Protein AF-F0WSZ2-F1 (afdb_monomer)

Mean predicted aligned error: 10.71 Å

Radius of gyration: 15.55 Å; Cα contacts (8 Å, |Δi|>4): 9; chains: 1; bounding box: 42×16×43 Å

Organism: NCBI:txid890382

Sequence (51 aa):
MSAVGSKRASAAKERSLFVGNIPNDVTEEMLREIFSEAGAVMNFRLVTDRV

Structure (mmCIF, N/CA/C/O backbone):
data_AF-F0WSZ2-F1
#
_entry.id   AF-F0WSZ2-F1
#
loop_
_atom_site.group_PDB
_atom_site.id
_atom_site.type_symbol
_atom_site.label_atom_id
_atom_site.label_alt_id
_atom_site.label_comp_id
_atom_site.label_asym_id
_atom_site.label_entity_id
_atom_site.label_seq_id
_atom_site.pdbx_PDB_ins_code
_atom_site.Cartn_x
_atom_site.Cartn_y
_atom_site.Cartn_z
_atom_site.occupancy
_atom_site.B_iso_or_equiv
_atom_site.auth_seq_id
_atom_site.auth_comp_id
_atom_site.auth_asym_id
_atom_site.auth_atom_id
_atom_site.pdbx_PDB_model_num
ATOM 1 N N . MET A 1 1 ? 23.950 4.378 -32.181 1.00 51.25 1 MET A N 1
ATOM 2 C CA . MET A 1 1 ? 22.518 4.193 -32.504 1.00 51.25 1 MET A CA 1
ATOM 3 C C . MET A 1 1 ? 22.170 2.742 -32.220 1.00 51.25 1 MET A C 1
ATOM 5 O O . MET A 1 1 ? 22.704 1.863 -32.869 1.00 51.25 1 MET A O 1
ATOM 9 N N . SER A 1 2 ? 21.612 2.462 -31.047 1.00 54.59 2 SER A N 1
ATOM 10 C CA . SER A 1 2 ? 20.161 2.394 -30.798 1.00 54.59 2 SER A CA 1
ATOM 11 C C . SER A 1 2 ? 19.637 0.977 -31.018 1.00 54.59 2 SER A C 1
ATOM 13 O O . SER A 1 2 ? 19.199 0.629 -32.104 1.00 54.59 2 SER A O 1
ATOM 15 N N . ALA A 1 3 ? 19.652 0.183 -29.951 1.00 56.00 3 ALA A N 1
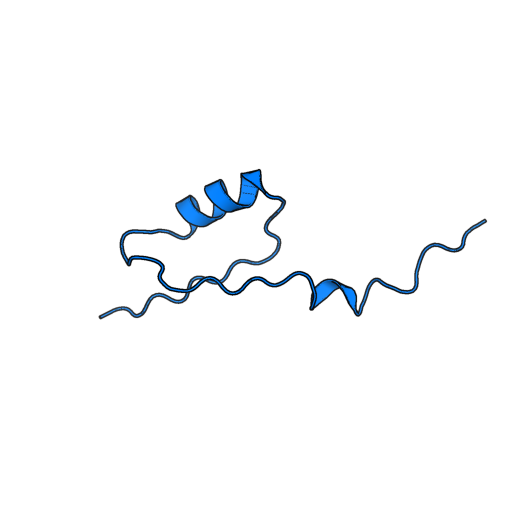ATOM 16 C CA . ALA A 1 3 ? 18.801 -0.995 -29.815 1.00 56.00 3 ALA A CA 1
ATOM 17 C C . ALA A 1 3 ? 18.270 -1.050 -28.375 1.00 56.00 3 ALA A C 1
ATOM 19 O O . ALA A 1 3 ? 18.528 -1.976 -27.614 1.00 56.00 3 ALA A O 1
ATOM 20 N N . VAL A 1 4 ? 17.557 0.007 -27.976 1.00 63.94 4 VAL A N 1
ATOM 21 C CA . VAL A 1 4 ? 16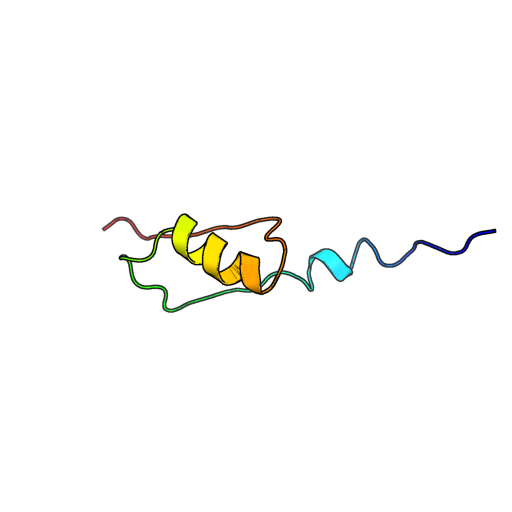.637 -0.050 -26.839 1.00 63.94 4 VAL A CA 1
ATOM 22 C C . VAL A 1 4 ? 15.258 -0.340 -27.412 1.00 63.94 4 VAL A C 1
ATOM 24 O O . VAL A 1 4 ? 14.748 0.430 -28.218 1.00 63.94 4 VAL A O 1
ATOM 27 N N . GLY A 1 5 ? 14.650 -1.434 -26.961 1.00 64.19 5 GLY A N 1
ATOM 28 C CA . GLY A 1 5 ? 13.205 -1.616 -27.052 1.00 64.19 5 GLY A CA 1
ATOM 29 C C . GLY A 1 5 ? 12.761 -2.868 -27.791 1.00 64.19 5 GLY A C 1
ATOM 30 O O . GLY A 1 5 ? 12.548 -2.839 -28.993 1.00 64.19 5 GLY A O 1
ATOM 31 N N . SER A 1 6 ? 12.507 -3.936 -27.032 1.00 57.75 6 SER A N 1
ATOM 32 C CA . SER A 1 6 ? 11.415 -4.883 -27.338 1.00 57.75 6 SER A CA 1
ATOM 33 C C . SER A 1 6 ? 10.858 -5.637 -26.116 1.00 57.75 6 SER A C 1
ATOM 35 O O . SER A 1 6 ? 9.899 -6.383 -26.254 1.00 57.75 6 SER A O 1
ATOM 37 N N . LYS A 1 7 ? 11.346 -5.405 -24.884 1.00 57.06 7 LYS A N 1
ATOM 38 C CA . LYS A 1 7 ? 10.814 -6.057 -23.666 1.00 57.06 7 LYS A CA 1
ATOM 39 C C . LYS A 1 7 ? 10.051 -5.098 -22.742 1.00 57.06 7 LYS A C 1
ATOM 41 O O . LYS A 1 7 ? 10.247 -5.107 -21.535 1.00 57.06 7 LYS A O 1
ATOM 46 N N . ARG A 1 8 ? 9.205 -4.216 -23.291 1.00 56.06 8 ARG A N 1
ATOM 47 C CA . ARG A 1 8 ? 8.337 -3.346 -22.463 1.00 56.06 8 ARG A CA 1
ATOM 48 C C . ARG A 1 8 ? 6.913 -3.874 -22.269 1.00 56.06 8 ARG A C 1
ATOM 50 O O . ARG A 1 8 ? 6.280 -3.474 -21.302 1.00 56.06 8 ARG A O 1
ATOM 57 N N . ALA A 1 9 ? 6.445 -4.807 -23.101 1.00 53.97 9 ALA A N 1
ATOM 58 C CA . ALA A 1 9 ? 5.093 -5.364 -22.986 1.00 53.97 9 ALA A CA 1
ATOM 59 C C . ALA A 1 9 ? 4.999 -6.563 -22.017 1.00 53.97 9 ALA A C 1
ATOM 61 O O . ALA A 1 9 ? 4.039 -6.663 -21.262 1.00 53.97 9 ALA A O 1
ATOM 62 N N . SER A 1 10 ? 6.009 -7.441 -21.968 1.00 51.66 10 SER A N 1
ATOM 63 C CA . SER A 1 10 ? 5.966 -8.649 -21.119 1.00 51.66 10 SER A CA 1
ATOM 64 C C . SER A 1 10 ? 6.258 -8.377 -19.640 1.00 51.66 10 SER A C 1
ATOM 66 O O . SER A 1 10 ? 5.715 -9.045 -18.770 1.00 51.66 10 SER A O 1
ATOM 68 N N . ALA A 1 11 ? 7.058 -7.351 -19.341 1.00 55.41 11 ALA A N 1
ATOM 69 C CA . ALA A 1 11 ? 7.516 -7.080 -17.980 1.00 55.41 11 ALA A CA 1
ATOM 70 C C . ALA A 1 11 ? 6.467 -6.387 -17.089 1.00 55.41 11 ALA A C 1
ATOM 72 O O . ALA A 1 11 ? 6.695 -6.248 -15.892 1.00 55.41 11 ALA A O 1
ATOM 73 N N . ALA A 1 12 ? 5.355 -5.890 -17.645 1.00 54.69 12 ALA A N 1
ATOM 74 C CA . ALA A 1 12 ? 4.293 -5.265 -16.850 1.00 54.69 12 ALA A CA 1
ATOM 75 C C . ALA A 1 12 ? 3.497 -6.306 -16.044 1.00 54.69 12 ALA A C 1
ATOM 77 O O . ALA A 1 12 ? 3.071 -6.023 -14.930 1.00 54.69 12 ALA A O 1
ATOM 78 N N . LYS A 1 13 ? 3.355 -7.528 -16.578 1.00 53.22 13 LYS A N 1
ATOM 79 C CA . LYS A 1 13 ? 2.670 -8.632 -15.891 1.00 53.22 13 LY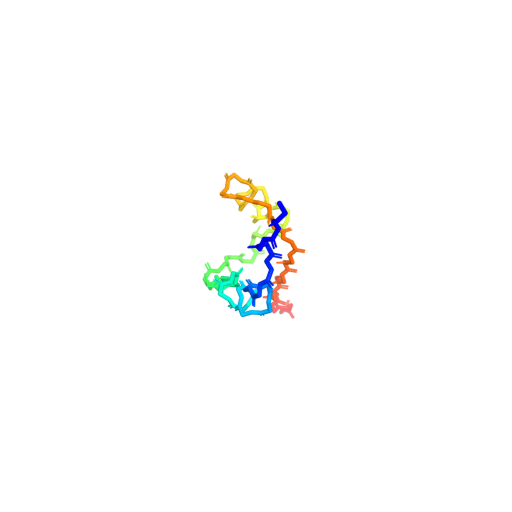S A CA 1
ATOM 80 C C . LYS A 1 13 ? 3.546 -9.311 -14.830 1.00 53.22 13 LYS A C 1
ATOM 82 O O . LYS A 1 13 ? 3.021 -9.894 -13.895 1.00 53.22 13 LYS A O 1
ATOM 87 N N . GLU A 1 14 ? 4.868 -9.175 -14.941 1.00 57.78 14 GLU A N 1
ATOM 88 C CA . GLU A 1 14 ? 5.855 -9.703 -13.982 1.00 57.78 14 GLU A CA 1
ATOM 89 C C . GLU A 1 14 ? 6.070 -8.791 -12.755 1.00 57.78 14 GLU A C 1
ATOM 91 O O . GLU A 1 14 ? 6.873 -9.109 -11.886 1.00 57.78 14 GLU A O 1
ATOM 96 N N . ARG A 1 15 ? 5.376 -7.645 -12.673 1.00 69.69 15 ARG A N 1
ATOM 97 C CA . ARG A 1 15 ? 5.540 -6.633 -11.608 1.00 69.69 15 ARG A CA 1
ATOM 98 C C . ARG A 1 15 ? 4.282 -6.414 -10.764 1.00 69.69 15 ARG A C 1
ATOM 100 O O . ARG A 1 15 ? 4.125 -5.367 -10.144 1.00 69.69 15 ARG A O 1
ATOM 107 N N . SER A 1 16 ? 3.366 -7.377 -10.757 1.00 73.56 16 SER A N 1
ATOM 108 C CA . SER A 1 16 ? 2.182 -7.349 -9.893 1.00 73.56 16 SER A CA 1
ATOM 109 C C . SER A 1 16 ? 2.373 -8.313 -8.727 1.00 73.56 16 SER A C 1
ATOM 111 O O . SER A 1 16 ? 2.627 -9.495 -8.944 1.00 73.56 16 SER A O 1
ATOM 113 N N . LEU A 1 17 ? 2.246 -7.807 -7.501 1.00 76.19 17 LEU A N 1
ATOM 114 C CA . LEU A 1 17 ? 2.284 -8.602 -6.275 1.00 76.19 17 LEU A CA 1
ATOM 115 C C . LEU A 1 17 ? 0.868 -8.713 -5.709 1.00 76.19 17 LEU A C 1
ATOM 117 O O . LEU A 1 17 ? 0.150 -7.718 -5.631 1.00 76.19 17 LEU A O 1
ATOM 121 N N . PHE A 1 18 ? 0.479 -9.924 -5.318 1.00 80.94 18 PHE A N 1
ATOM 122 C CA . PHE A 1 18 ? -0.757 -10.171 -4.583 1.00 80.94 18 PHE A CA 1
ATOM 123 C C . PHE A 1 18 ? -0.401 -10.380 -3.120 1.00 80.94 18 PHE A C 1
ATOM 125 O O . PHE A 1 18 ? 0.388 -11.264 -2.791 1.00 80.94 18 PHE A O 1
ATOM 132 N N . VAL A 1 19 ? -0.978 -9.557 -2.254 1.00 77.56 19 VAL A N 1
ATOM 133 C CA . VAL A 1 19 ? -0.717 -9.580 -0.817 1.00 77.56 19 VAL A CA 1
ATOM 134 C C . VAL A 1 19 ? -2.031 -9.924 -0.134 1.00 77.56 19 VAL A C 1
ATOM 136 O O . VAL A 1 19 ? -3.006 -9.186 -0.250 1.00 77.56 19 VAL A O 1
ATOM 139 N N . GLY A 1 20 ? -2.073 -11.095 0.499 1.00 80.50 20 GLY A N 1
ATOM 140 C CA . GLY A 1 20 ? -3.204 -11.556 1.303 1.00 80.50 20 GLY A CA 1
ATOM 141 C C . GLY A 1 20 ? -2.942 -11.366 2.795 1.00 80.50 20 GLY A C 1
ATOM 142 O O . GLY A 1 20 ? -1.856 -10.947 3.188 1.00 80.50 20 GLY A O 1
ATOM 143 N N . ASN A 1 21 ? -3.926 -11.719 3.626 1.00 79.44 21 ASN A N 1
ATOM 144 C CA . ASN A 1 21 ? -3.834 -11.622 5.089 1.00 79.44 21 ASN A CA 1
ATOM 145 C C . ASN A 1 21 ? -3.566 -10.188 5.588 1.00 79.44 21 ASN A C 1
ATOM 147 O O . ASN A 1 21 ? -2.820 -9.970 6.543 1.00 79.44 21 ASN A O 1
ATOM 151 N N . ILE A 1 22 ? -4.167 -9.206 4.919 1.00 77.50 22 ILE A N 1
ATOM 152 C CA . ILE A 1 22 ? -4.121 -7.814 5.354 1.00 77.50 22 ILE A CA 1
ATOM 153 C C . ILE A 1 22 ? -5.239 -7.610 6.393 1.00 77.50 22 ILE A C 1
ATOM 155 O O . ILE A 1 22 ? -6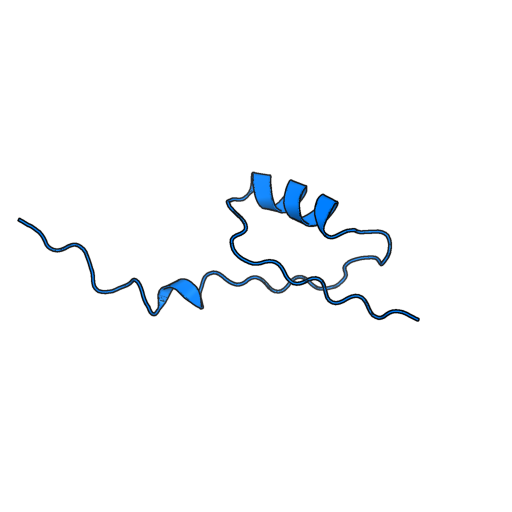.395 -7.900 6.080 1.00 77.50 22 ILE A O 1
ATOM 159 N N . PRO A 1 23 ? -4.921 -7.162 7.621 1.00 78.75 23 PRO A N 1
ATOM 160 C CA . PRO A 1 23 ? -5.932 -6.825 8.619 1.00 78.75 23 PRO A CA 1
ATOM 161 C C . PRO A 1 23 ? -6.802 -5.647 8.158 1.00 78.75 23 PRO A C 1
ATOM 163 O O . PRO A 1 23 ? -6.316 -4.753 7.471 1.00 78.75 23 PRO A O 1
ATOM 166 N N . ASN A 1 24 ? -8.069 -5.605 8.585 1.00 78.38 24 ASN A N 1
ATOM 167 C CA . ASN A 1 24 ? -8.996 -4.511 8.245 1.00 78.38 24 ASN A CA 1
ATOM 168 C C . ASN A 1 24 ? -8.564 -3.143 8.797 1.00 78.38 24 ASN A C 1
ATOM 170 O O . ASN A 1 24 ? -9.017 -2.115 8.305 1.00 78.38 24 ASN A O 1
ATOM 174 N N . ASP A 1 25 ? -7.681 -3.129 9.795 1.00 82.56 25 ASP A N 1
ATOM 175 C CA . ASP A 1 25 ? -7.086 -1.911 10.348 1.00 82.56 25 ASP A CA 1
ATOM 176 C C . ASP A 1 25 ? -6.050 -1.266 9.414 1.00 82.56 25 ASP A C 1
ATOM 178 O O . ASP A 1 25 ? -5.633 -0.130 9.635 1.00 82.56 25 ASP A O 1
ATOM 182 N N . VAL A 1 26 ? -5.609 -1.976 8.371 1.00 83.06 26 VAL A N 1
ATOM 183 C CA . VAL A 1 26 ? -4.599 -1.476 7.440 1.00 83.06 26 VAL A CA 1
ATOM 184 C C . VAL A 1 26 ? -5.259 -0.699 6.308 1.00 83.06 26 VAL A C 1
ATOM 186 O O . VAL A 1 26 ? -6.072 -1.226 5.546 1.00 83.06 26 VAL A O 1
ATOM 189 N N . THR A 1 27 ? -4.847 0.557 6.153 1.00 83.94 27 THR A N 1
ATOM 190 C CA . THR A 1 27 ? -5.299 1.422 5.064 1.00 83.94 27 THR A CA 1
ATOM 191 C C . THR A 1 27 ? -4.392 1.318 3.839 1.00 83.94 27 THR A C 1
ATOM 193 O O . THR A 1 27 ? -3.239 0.880 3.901 1.00 83.94 27 THR A O 1
ATOM 196 N N . GLU A 1 28 ? -4.911 1.759 2.693 1.00 82.44 28 GLU A N 1
ATOM 197 C CA . GLU A 1 28 ? -4.126 1.885 1.461 1.00 82.44 28 GLU A CA 1
ATOM 198 C C . GLU A 1 28 ? -2.885 2.769 1.657 1.00 82.44 28 GLU A C 1
ATOM 200 O O . GLU A 1 28 ? -1.837 2.487 1.082 1.00 82.44 28 GLU A O 1
ATOM 205 N N . GLU A 1 29 ? -2.991 3.800 2.493 1.00 85.50 29 GLU A N 1
ATOM 206 C CA . GLU A 1 29 ? -1.923 4.755 2.788 1.00 85.50 29 GLU A CA 1
ATOM 207 C C . GLU A 1 29 ? -0.742 4.067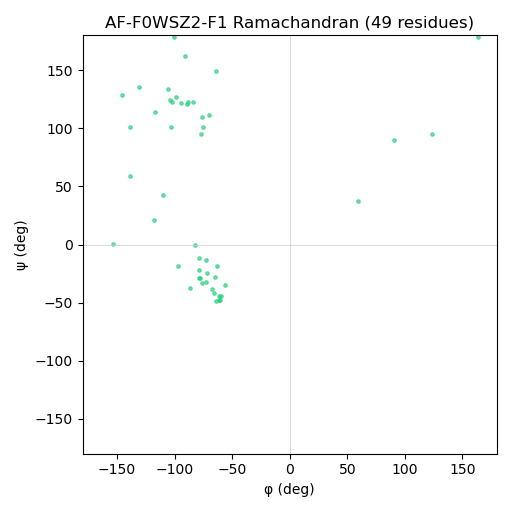 3.478 1.00 85.50 29 GLU A C 1
ATOM 209 O O . GLU A 1 29 ? 0.387 4.172 3.003 1.00 85.50 29 GLU A O 1
ATOM 214 N N . MET A 1 30 ? -1.017 3.276 4.522 1.00 86.88 30 MET A N 1
ATOM 215 C CA . MET A 1 30 ? 0.010 2.516 5.242 1.00 86.88 30 MET A CA 1
ATOM 216 C C . MET A 1 30 ? 0.717 1.516 4.326 1.00 86.88 30 MET A C 1
ATOM 218 O O . MET A 1 30 ? 1.941 1.407 4.336 1.00 86.88 30 MET A O 1
ATOM 222 N N . LEU A 1 31 ? -0.040 0.791 3.497 1.00 84.75 31 LEU A N 1
ATOM 223 C CA . LEU A 1 31 ? 0.551 -0.155 2.548 1.00 84.75 31 LEU A CA 1
ATOM 224 C C . LEU A 1 31 ? 1.382 0.573 1.497 1.00 84.75 31 LEU A C 1
ATOM 226 O O . LEU A 1 31 ? 2.478 0.121 1.177 1.00 84.75 31 LEU A O 1
ATOM 230 N N . ARG A 1 32 ? 0.902 1.708 0.980 1.00 84.25 32 ARG A N 1
ATOM 231 C CA . ARG A 1 32 ? 1.670 2.539 0.050 1.00 84.25 32 ARG A CA 1
ATOM 232 C C . ARG A 1 32 ? 2.973 3.020 0.660 1.00 84.25 32 ARG A C 1
ATOM 234 O O . ARG A 1 32 ? 3.975 2.938 -0.036 1.00 84.25 32 ARG A O 1
ATOM 241 N N . GLU A 1 33 ? 2.983 3.489 1.905 1.00 88.19 33 GLU A N 1
ATOM 242 C CA . GLU A 1 33 ? 4.217 3.904 2.581 1.00 88.19 33 GLU A CA 1
ATOM 243 C C . GLU A 1 33 ? 5.206 2.742 2.703 1.00 88.19 33 GLU A C 1
ATOM 245 O O . GLU A 1 33 ? 6.358 2.872 2.289 1.00 88.19 33 GLU A O 1
ATOM 250 N N . ILE A 1 34 ? 4.739 1.578 3.163 1.00 86.81 34 ILE A N 1
ATOM 251 C CA . ILE A 1 34 ? 5.571 0.374 3.303 1.00 86.81 34 ILE A CA 1
ATOM 252 C C . ILE A 1 34 ? 6.130 -0.069 1.942 1.00 86.81 34 ILE A C 1
ATOM 254 O O . ILE A 1 34 ? 7.326 -0.318 1.800 1.00 86.81 34 ILE A O 1
ATOM 258 N N . PHE A 1 35 ? 5.287 -0.148 0.909 1.00 84.31 35 PHE A N 1
ATOM 259 C CA . PHE A 1 35 ? 5.735 -0.535 -0.430 1.00 84.31 35 PHE A CA 1
ATOM 260 C C . PHE A 1 35 ? 6.570 0.550 -1.114 1.00 84.31 35 PHE A C 1
ATOM 262 O O . PHE A 1 35 ? 7.388 0.211 -1.967 1.00 84.31 35 PHE A O 1
ATOM 269 N N . SER A 1 36 ? 6.415 1.820 -0.731 1.00 84.31 36 SER A N 1
ATOM 270 C CA . SER A 1 36 ? 7.216 2.929 -1.252 1.00 84.31 36 SER A CA 1
ATOM 271 C C . SER A 1 36 ? 8.689 2.807 -0.870 1.00 84.31 36 SER A C 1
ATOM 273 O O . SER A 1 36 ? 9.534 3.294 -1.620 1.00 84.31 36 SER A O 1
ATOM 275 N N . GLU A 1 37 ? 9.011 2.153 0.250 1.00 86.81 37 GLU A N 1
ATOM 276 C CA . GLU A 1 37 ? 10.397 1.838 0.615 1.00 86.81 37 GLU A CA 1
ATOM 277 C C . GLU A 1 37 ? 11.012 0.811 -0.352 1.00 86.81 37 GLU A C 1
ATOM 279 O O . GLU A 1 37 ? 12.165 0.939 -0.761 1.00 86.81 37 GLU A O 1
ATOM 284 N N . ALA A 1 38 ? 10.221 -0.176 -0.786 1.00 82.56 38 ALA A N 1
ATOM 285 C CA . ALA A 1 38 ? 10.655 -1.199 -1.735 1.00 82.56 38 ALA A CA 1
ATOM 286 C C . ALA A 1 38 ? 10.683 -0.701 -3.195 1.00 82.56 38 ALA A C 1
ATOM 288 O O . ALA A 1 38 ? 11.467 -1.199 -4.008 1.00 82.56 38 ALA A O 1
ATOM 289 N N . GLY A 1 39 ? 9.833 0.266 -3.556 1.00 81.75 39 GLY A N 1
ATOM 290 C CA . GLY A 1 39 ? 9.836 0.887 -4.878 1.00 81.75 39 GLY A CA 1
ATOM 291 C C . GLY A 1 39 ? 8.569 1.671 -5.227 1.00 81.75 39 GLY A C 1
ATOM 292 O O . GLY A 1 39 ? 7.595 1.731 -4.485 1.00 81.75 39 GLY A O 1
ATOM 293 N N . ALA A 1 40 ? 8.565 2.279 -6.415 1.00 76.50 40 ALA A N 1
ATOM 294 C CA . ALA A 1 40 ? 7.434 3.081 -6.873 1.00 76.50 40 ALA A CA 1
ATOM 295 C C . ALA A 1 40 ? 6.204 2.207 -7.191 1.00 76.50 40 ALA A C 1
ATOM 297 O O . ALA A 1 40 ? 6.175 1.474 -8.186 1.00 76.50 40 ALA A O 1
ATOM 298 N N . VAL A 1 41 ? 5.156 2.331 -6.373 1.00 79.62 41 VAL A N 1
ATOM 299 C CA . VAL A 1 41 ? 3.869 1.658 -6.584 1.00 79.62 41 VAL A CA 1
ATOM 300 C C . VAL A 1 41 ? 3.097 2.369 -7.699 1.00 79.62 41 VAL A C 1
ATOM 302 O O . VAL A 1 41 ? 2.493 3.417 -7.487 1.00 79.62 41 VAL A O 1
ATOM 305 N N . MET A 1 42 ? 3.110 1.804 -8.910 1.00 75.25 42 MET A N 1
ATOM 306 C CA . MET A 1 42 ? 2.395 2.397 -10.053 1.00 75.25 42 MET A CA 1
ATOM 307 C C . MET A 1 42 ? 0.884 2.164 -10.005 1.00 75.25 42 MET A C 1
ATOM 309 O O . MET A 1 42 ? 0.118 2.989 -10.494 1.00 75.25 42 MET A O 1
ATOM 313 N N . ASN A 1 43 ? 0.454 1.026 -9.462 1.00 74.00 43 ASN A N 1
ATOM 314 C CA . ASN A 1 43 ? -0.952 0.667 -9.378 1.00 74.00 43 ASN A CA 1
ATOM 315 C C . ASN A 1 43 ? -1.188 -0.119 -8.091 1.00 74.00 43 ASN A C 1
ATOM 317 O O . ASN A 1 43 ? -0.467 -1.078 -7.817 1.00 74.00 43 ASN A O 1
ATOM 321 N N . PHE A 1 44 ? -2.174 0.301 -7.308 1.00 78.81 44 PHE A N 1
ATOM 322 C CA . PHE A 1 44 ? -2.501 -0.297 -6.022 1.00 78.81 44 PHE A CA 1
ATOM 323 C C . PHE A 1 44 ? -4.001 -0.567 -5.975 1.00 78.81 44 PHE A C 1
ATOM 325 O O . PHE A 1 44 ? -4.797 0.253 -6.428 1.00 78.81 44 PHE A O 1
ATOM 332 N N . ARG A 1 45 ? -4.384 -1.748 -5.492 1.00 79.56 45 ARG A N 1
ATOM 333 C CA . ARG A 1 45 ? -5.784 -2.152 -5.378 1.00 79.56 45 ARG A CA 1
ATOM 334 C C . ARG A 1 45 ? -5.963 -2.872 -4.055 1.00 79.56 45 ARG A C 1
ATOM 336 O O . ARG A 1 45 ? -5.631 -4.050 -3.950 1.00 79.56 45 ARG A O 1
ATOM 343 N N . LEU A 1 46 ? -6.513 -2.167 -3.078 1.00 79.06 46 LEU A N 1
ATOM 344 C CA . LEU A 1 46 ? -6.962 -2.767 -1.833 1.00 79.06 46 LEU A CA 1
ATOM 345 C C . LEU A 1 46 ? -8.415 -3.209 -1.993 1.00 79.06 46 LEU A C 1
ATOM 347 O O . LEU A 1 46 ? -9.281 -2.398 -2.312 1.00 79.06 46 LEU A O 1
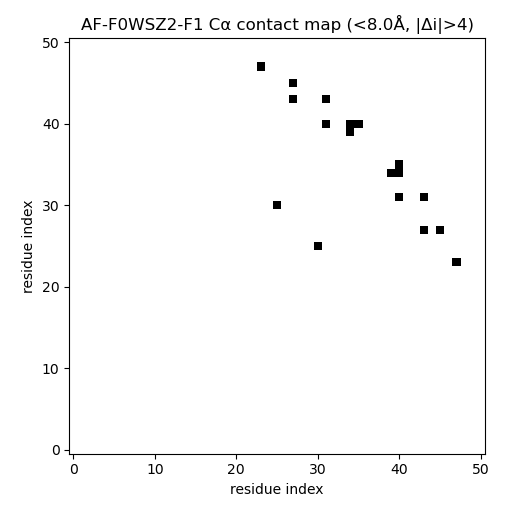ATOM 351 N N . VAL A 1 47 ? -8.679 -4.498 -1.806 1.00 70.75 47 VAL A N 1
ATOM 352 C CA . VAL A 1 47 ? -10.045 -5.025 -1.746 1.00 70.75 47 VAL A CA 1
ATOM 353 C C . VAL A 1 47 ? -10.346 -5.284 -0.279 1.00 70.75 47 VAL A C 1
ATOM 355 O O . VAL A 1 47 ? -9.865 -6.266 0.279 1.00 70.75 47 VAL A O 1
ATOM 358 N N . THR A 1 48 ? -11.091 -4.380 0.349 1.00 69.25 48 THR A N 1
ATOM 359 C CA . THR A 1 48 ? -11.644 -4.585 1.689 1.00 69.25 48 THR A CA 1
ATOM 360 C C . THR A 1 48 ? -13.097 -5.019 1.556 1.00 69.25 48 THR A C 1
ATOM 362 O O . THR A 1 48 ? -13.885 -4.380 0.856 1.00 69.25 48 THR A O 1
ATOM 365 N N . ASP A 1 49 ? -13.447 -6.135 2.193 1.00 69.62 49 ASP A N 1
ATOM 366 C CA . ASP A 1 49 ? -14.841 -6.547 2.322 1.00 69.62 49 ASP A CA 1
ATOM 367 C C . ASP A 1 49 ? -15.473 -5.668 3.405 1.00 69.62 49 ASP A C 1
ATOM 369 O O . ASP A 1 49 ? -15.090 -5.728 4.574 1.00 69.62 49 ASP A O 1
ATOM 373 N N . ARG A 1 50 ? -16.366 -4.761 2.998 1.00 58.97 50 ARG A N 1
ATOM 374 C CA . ARG A 1 50 ? -17.149 -3.962 3.944 1.00 58.97 50 ARG A CA 1
ATOM 375 C C . ARG A 1 50 ? -18.254 -4.853 4.499 1.00 58.97 50 ARG A C 1
ATOM 377 O O . ARG A 1 50 ? -19.301 -4.975 3.864 1.00 58.97 50 ARG A O 1
ATOM 384 N N . VAL A 1 51 ? -17.993 -5.456 5.652 1.00 55.22 51 VAL A N 1
ATOM 385 C CA . VAL A 1 51 ? -19.019 -6.061 6.514 1.00 55.22 51 VAL A CA 1
ATOM 386 C C . VAL A 1 51 ? -19.723 -5.014 7.364 1.00 55.22 51 VAL A C 1
ATOM 388 O O . VAL A 1 51 ? -19.060 -4.026 7.760 1.00 55.22 51 VAL A O 1
#

Secondary structure (DSSP, 8-state):
-----S-SSGGGGGG--------TT--HHHHHHHHHHH---S---------

Solvent-accessible s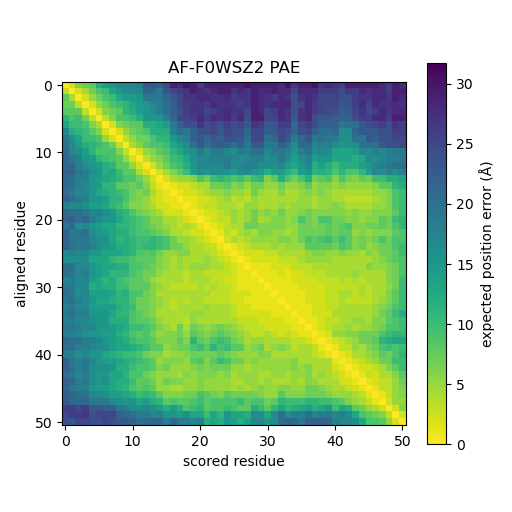urface area (backbone atoms only — not comparable to full-atom values): 3853 Å² total; per-residue (Å²): 138,86,88,83,86,86,73,74,75,69,54,63,74,76,70,70,83,88,83,76,93,74,59,91,88,63,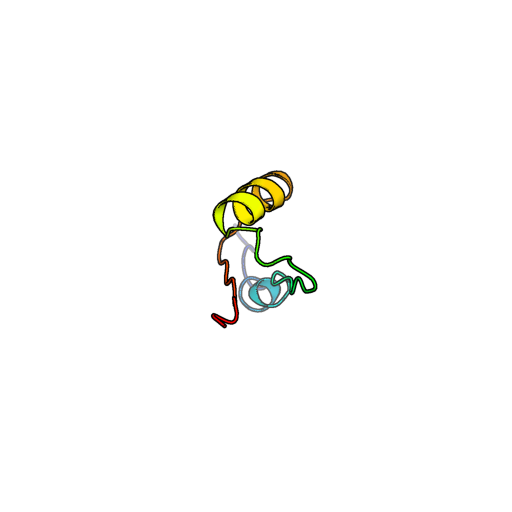49,70,65,60,52,47,57,61,45,47,76,80,38,88,80,87,77,86,83,84,85,77,84,87,126

InterPro domains:
  IPR000504 RNA recognition motif domain [PF00076] (17-49)
  IPR000504 RNA recognition motif domain [PS50102] (15-51)
  IPR012677 Nucleotide-binding alpha-beta plait domain superfamily [G3DSA:3.30.70.330] (2-51)
  IPR035979 RNA-binding domain superfamily [SSF54928] (10-51)

pLDDT: mean 72.45, std 11.85, range [51.25, 88.19]

F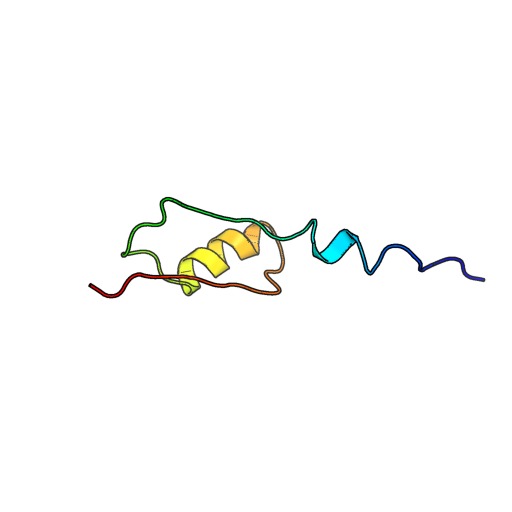oldseek 3Di:
DDDPDDPPPVVVVVPDDDDPPDDPPDDPVNVCVVVVVVHDDPDDDDDDDDD